Protein AF-A0A9W4PE31-F1 (afdb_monomer)

Mean predicted aligned error: 8.38 Å

Structure (mmCIF, N/CA/C/O backbone):
data_AF-A0A9W4PE31-F1
#
_entry.id   AF-A0A9W4PE31-F1
#
loop_
_atom_site.group_PDB
_atom_site.id
_atom_site.type_symbol
_atom_site.label_atom_id
_atom_site.label_alt_id
_atom_site.label_comp_id
_atom_site.label_asym_id
_atom_site.label_entity_id
_atom_site.label_seq_id
_atom_site.pdbx_PDB_ins_code
_atom_site.Cartn_x
_atom_site.Cartn_y
_atom_site.Cartn_z
_atom_site.occupancy
_atom_site.B_iso_or_equiv
_atom_site.auth_seq_id
_atom_site.auth_comp_id
_atom_site.auth_asym_id
_atom_site.auth_atom_id
_atom_site.pdbx_PDB_model_num
ATOM 1 N N . MET A 1 1 ? 13.439 -12.612 12.719 1.00 52.28 1 MET A N 1
ATOM 2 C CA . MET A 1 1 ? 13.011 -11.598 11.732 1.00 52.28 1 MET A CA 1
ATOM 3 C C . MET A 1 1 ? 11.797 -10.901 12.311 1.00 52.28 1 MET A C 1
ATOM 5 O O . MET A 1 1 ? 10.894 -11.603 12.741 1.00 52.28 1 MET A O 1
ATOM 9 N N . ILE A 1 2 ? 11.820 -9.573 12.409 1.00 58.09 2 ILE A N 1
ATOM 10 C CA . ILE A 1 2 ? 10.670 -8.792 12.879 1.00 58.09 2 ILE A CA 1
ATOM 11 C C . ILE A 1 2 ? 9.749 -8.597 11.674 1.00 58.09 2 ILE A C 1
ATOM 13 O O . ILE A 1 2 ? 10.205 -8.100 10.645 1.00 58.09 2 ILE A O 1
ATOM 17 N N . THR A 1 3 ? 8.496 -9.036 11.766 1.00 66.00 3 THR A N 1
ATOM 18 C CA . THR A 1 3 ? 7.513 -8.845 10.689 1.00 66.00 3 THR A CA 1
ATOM 19 C C . THR A 1 3 ? 6.763 -7.528 10.879 1.00 66.00 3 THR A C 1
ATOM 21 O O . THR A 1 3 ? 6.645 -7.025 11.997 1.00 66.00 3 THR A O 1
ATOM 24 N N . LEU A 1 4 ? 6.225 -6.964 9.794 1.00 63.19 4 LEU A N 1
ATOM 25 C CA . LEU A 1 4 ? 5.327 -5.802 9.867 1.00 63.19 4 LEU A CA 1
ATOM 26 C C . LEU A 1 4 ? 4.149 -6.066 10.822 1.00 63.19 4 LEU A C 1
ATOM 28 O O . LEU A 1 4 ? 3.786 -5.191 11.605 1.00 63.19 4 LEU A O 1
ATOM 32 N N . ASP A 1 5 ? 3.651 -7.303 10.868 1.00 65.06 5 ASP A N 1
ATOM 33 C CA . ASP A 1 5 ? 2.628 -7.732 11.826 1.00 65.06 5 ASP A CA 1
ATOM 34 C C . ASP A 1 5 ? 3.047 -7.611 13.296 1.00 65.06 5 ASP A C 1
ATOM 36 O O . ASP A 1 5 ? 2.198 -7.468 14.169 1.00 65.06 5 ASP A O 1
ATOM 40 N N . GLN A 1 6 ? 4.336 -7.664 13.614 1.00 70.50 6 GLN A N 1
ATOM 41 C CA . GLN A 1 6 ? 4.798 -7.478 14.992 1.00 70.50 6 GLN A CA 1
ATOM 42 C C . GLN A 1 6 ? 4.934 -5.997 15.366 1.00 70.50 6 GLN A C 1
ATOM 44 O O . GLN A 1 6 ? 4.850 -5.656 16.543 1.00 70.50 6 GLN A O 1
ATOM 49 N N . LEU A 1 7 ? 5.123 -5.118 14.378 1.00 72.56 7 LEU A N 1
ATOM 50 C CA . LEU A 1 7 ? 5.310 -3.675 14.575 1.00 72.56 7 LEU A CA 1
ATOM 51 C C . LEU A 1 7 ? 3.997 -2.883 14.516 1.00 72.56 7 LEU A C 1
ATOM 53 O O . LEU A 1 7 ? 3.903 -1.785 15.068 1.00 72.56 7 LEU A O 1
ATOM 57 N N . VAL A 1 8 ? 2.977 -3.430 13.852 1.00 74.94 8 VAL A N 1
ATOM 58 C CA . VAL A 1 8 ? 1.679 -2.777 13.665 1.00 74.94 8 VAL A CA 1
ATOM 59 C C . VAL A 1 8 ? 0.650 -3.395 14.617 1.00 74.94 8 VAL A C 1
ATOM 61 O O . VAL A 1 8 ? 0.299 -4.561 14.437 1.00 74.94 8 VAL A O 1
ATOM 64 N N . PRO A 1 9 ? 0.106 -2.656 15.603 1.00 82.12 9 PRO A N 1
ATOM 65 C CA . PRO A 1 9 ? -0.904 -3.182 16.521 1.00 82.12 9 PRO A CA 1
ATOM 66 C C . PRO A 1 9 ? -2.146 -3.737 15.797 1.00 82.12 9 PRO A C 1
ATOM 68 O O . PRO A 1 9 ? -2.525 -3.216 14.746 1.00 82.12 9 PRO A O 1
ATOM 71 N N . PRO A 1 10 ? -2.837 -4.746 16.357 1.00 77.81 10 PRO A N 1
ATOM 72 C CA . PRO A 1 10 ? -3.967 -5.406 15.696 1.00 77.81 10 PRO A CA 1
ATOM 73 C C . PRO A 1 10 ? -5.144 -4.472 15.370 1.00 77.81 10 PRO A C 1
ATOM 75 O O . PRO A 1 10 ? -5.804 -4.662 14.356 1.00 77.81 10 PRO A O 1
ATOM 78 N N . ASN A 1 11 ? -5.382 -3.425 16.167 1.00 79.06 11 ASN A N 1
ATOM 79 C CA . ASN A 1 11 ? -6.444 -2.439 15.909 1.00 79.06 11 ASN A CA 1
ATOM 80 C C . ASN A 1 11 ? -5.959 -1.212 15.103 1.00 79.06 11 ASN A C 1
ATOM 82 O O . ASN A 1 11 ? -6.619 -0.173 15.091 1.00 79.06 11 ASN A O 1
ATOM 86 N N . HIS A 1 12 ? -4.789 -1.290 14.463 1.00 82.00 12 HIS A N 1
ATOM 87 C CA . HIS A 1 12 ? -4.251 -0.177 13.687 1.00 82.00 12 HIS A CA 1
ATOM 88 C C . HIS A 1 12 ? -4.979 -0.018 12.346 1.00 82.00 12 HIS A C 1
ATOM 90 O O . HIS A 1 12 ? -5.326 -0.996 11.684 1.00 82.00 12 HIS A O 1
ATOM 96 N N . LEU A 1 13 ? -5.158 1.231 11.914 1.00 78.81 13 LEU A N 1
ATOM 97 C CA . LEU A 1 13 ? -5.863 1.591 10.682 1.00 78.81 13 LEU A CA 1
ATOM 98 C C . LEU A 1 13 ? -5.284 0.897 9.438 1.00 78.81 13 LEU A C 1
ATOM 100 O O . LEU A 1 13 ? -6.039 0.371 8.631 1.00 78.81 13 LEU A O 1
ATOM 104 N N . VAL A 1 14 ? -3.955 0.817 9.332 1.00 79.81 14 VAL A N 1
ATOM 105 C CA . VAL A 1 14 ? -3.263 0.160 8.205 1.00 79.81 14 VAL A CA 1
ATOM 106 C C . VAL A 1 14 ? -3.697 -1.301 8.023 1.00 79.81 14 VAL A C 1
ATOM 108 O O . VAL A 1 14 ? -3.883 -1.725 6.890 1.00 79.81 14 VAL A O 1
ATOM 111 N N . ARG A 1 15 ? -3.961 -2.054 9.103 1.00 82.44 15 ARG A N 1
ATOM 112 C CA . ARG A 1 15 ? -4.464 -3.439 8.994 1.00 82.44 15 ARG A CA 1
ATOM 113 C C . ARG A 1 15 ? -5.898 -3.503 8.478 1.00 82.44 15 ARG A C 1
ATOM 115 O O . ARG A 1 15 ? -6.242 -4.401 7.720 1.00 82.44 15 ARG A O 1
ATOM 122 N N . LYS A 1 16 ? -6.740 -2.543 8.879 1.00 83.69 16 LYS A N 1
ATOM 123 C CA . LYS A 1 16 ? -8.110 -2.431 8.353 1.00 83.69 16 LYS A CA 1
ATOM 124 C C . LYS A 1 16 ? -8.087 -2.099 6.864 1.00 83.69 16 LYS A C 1
ATOM 126 O O . LYS A 1 16 ? -8.888 -2.641 6.119 1.00 83.69 16 LYS A O 1
ATOM 131 N N . MET A 1 17 ? -7.143 -1.256 6.444 1.00 83.06 17 MET A N 1
ATOM 132 C CA . MET A 1 17 ? -6.922 -0.949 5.033 1.00 83.06 17 MET A CA 1
ATOM 133 C C . MET A 1 17 ? -6.417 -2.174 4.268 1.00 83.06 17 MET A C 1
ATOM 135 O O . MET A 1 17 ? -6.989 -2.477 3.238 1.00 83.06 17 MET A O 1
ATOM 139 N N . GLU A 1 18 ? -5.443 -2.933 4.778 1.00 83.50 18 GLU A N 1
ATOM 140 C CA . GLU A 1 18 ? -5.007 -4.191 4.138 1.00 83.50 18 GLU A CA 1
ATOM 141 C C . GLU A 1 18 ? -6.123 -5.221 3.958 1.00 83.50 18 GLU A C 1
ATOM 143 O O . GLU A 1 18 ? -6.100 -5.964 2.985 1.00 83.50 18 GLU A O 1
ATOM 148 N N . ALA A 1 19 ? -7.104 -5.259 4.860 1.00 84.88 19 ALA A N 1
ATOM 149 C CA . ALA A 1 19 ? -8.259 -6.140 4.714 1.00 84.88 19 ALA A CA 1
ATOM 150 C C . ALA A 1 19 ? -9.321 -5.610 3.733 1.00 84.88 19 ALA A C 1
ATOM 152 O O . ALA A 1 19 ? -10.125 -6.393 3.234 1.00 84.88 19 ALA A O 1
ATOM 153 N N . ALA A 1 20 ? -9.367 -4.295 3.498 1.00 85.25 20 ALA A N 1
ATOM 154 C CA . ALA A 1 20 ? -10.421 -3.638 2.72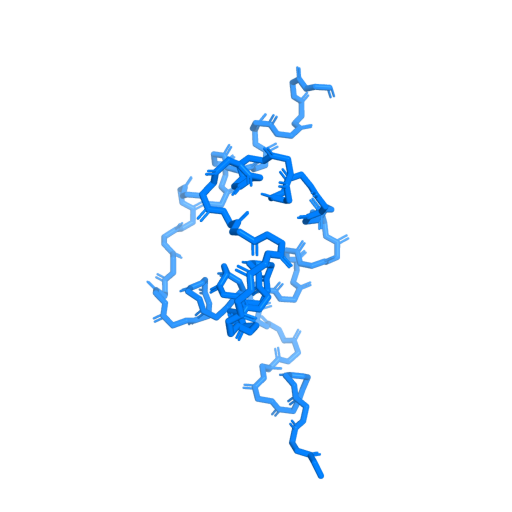2 1.00 85.25 20 ALA A CA 1
ATOM 155 C C . ALA A 1 20 ? -9.976 -3.189 1.323 1.00 85.25 20 ALA A C 1
ATOM 157 O O . ALA A 1 20 ? -10.824 -2.936 0.474 1.00 85.25 20 ALA A O 1
ATOM 158 N N . ILE A 1 21 ? -8.670 -3.048 1.103 1.00 85.88 21 ILE A N 1
ATOM 159 C CA . ILE A 1 21 ? -8.073 -2.463 -0.093 1.00 85.88 21 ILE A CA 1
ATOM 160 C C . ILE A 1 21 ? -7.111 -3.473 -0.695 1.00 85.88 21 ILE A C 1
ATOM 162 O O . ILE A 1 21 ? -6.148 -3.891 -0.047 1.00 85.88 21 ILE A O 1
ATOM 166 N N . ASP A 1 22 ? -7.332 -3.800 -1.965 1.00 87.69 22 ASP A N 1
ATOM 167 C CA . ASP A 1 22 ? -6.289 -4.425 -2.761 1.00 87.69 22 ASP A CA 1
ATOM 168 C C . ASP A 1 22 ? -5.250 -3.359 -3.125 1.00 87.69 22 ASP A C 1
ATOM 170 O O . ASP A 1 22 ? -5.585 -2.333 -3.705 1.00 87.69 22 ASP A O 1
ATOM 174 N N . PHE A 1 23 ? -3.989 -3.579 -2.757 1.00 86.88 23 PHE A N 1
ATOM 175 C CA . PHE A 1 23 ? -2.889 -2.654 -3.031 1.00 86.88 23 PHE A CA 1
ATOM 176 C C . PHE A 1 23 ? -2.185 -2.923 -4.369 1.00 86.88 23 PHE A C 1
ATOM 178 O O . PHE A 1 23 ? -1.263 -2.182 -4.714 1.00 86.88 23 PHE A O 1
ATOM 185 N N . THR A 1 24 ? -2.597 -3.942 -5.132 1.00 89.62 24 THR A N 1
ATOM 186 C CA . THR A 1 24 ? -1.972 -4.266 -6.426 1.00 89.62 24 THR A CA 1
ATOM 187 C C . THR A 1 24 ? -2.008 -3.107 -7.425 1.00 89.62 24 THR A C 1
ATOM 189 O O . THR A 1 24 ? -1.037 -2.927 -8.159 1.00 89.62 24 THR A O 1
ATOM 192 N N . PHE A 1 25 ? -3.033 -2.245 -7.377 1.00 89.25 25 PHE A N 1
ATOM 193 C CA . PHE A 1 25 ? -3.146 -1.061 -8.245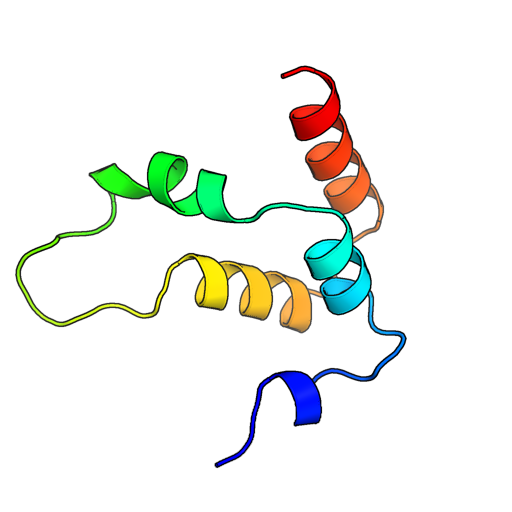 1.00 89.25 25 PHE A CA 1
ATOM 194 C C . PHE A 1 25 ? -1.944 -0.106 -8.148 1.00 89.25 25 PHE A C 1
ATOM 196 O O . PHE A 1 25 ? -1.675 0.653 -9.078 1.00 89.25 25 PHE A O 1
ATOM 203 N N . ILE A 1 26 ? -1.209 -0.121 -7.028 1.00 90.62 26 ILE A N 1
ATOM 204 C CA . ILE A 1 26 ? -0.024 0.723 -6.848 1.00 90.62 26 ILE A CA 1
ATOM 205 C C . ILE A 1 26 ? 1.038 0.373 -7.886 1.00 90.62 26 ILE A C 1
ATOM 207 O O . ILE A 1 26 ? 1.682 1.287 -8.397 1.00 90.62 26 ILE A O 1
ATOM 211 N N . TYR A 1 27 ? 1.213 -0.911 -8.214 1.00 90.88 27 TYR A N 1
ATOM 212 C CA . TYR A 1 27 ? 2.210 -1.331 -9.197 1.00 90.88 27 TYR A CA 1
ATOM 213 C C . TYR A 1 27 ? 1.941 -0.706 -10.563 1.00 90.88 27 TYR A C 1
ATOM 215 O O . TYR A 1 27 ? 2.880 -0.223 -11.189 1.00 90.88 27 TYR A O 1
ATOM 223 N N . ASP A 1 28 ? 0.675 -0.632 -10.978 1.00 91.00 28 ASP A N 1
ATOM 224 C CA . ASP A 1 28 ? 0.295 0.011 -12.236 1.00 91.00 28 ASP A CA 1
ATOM 225 C C . ASP A 1 28 ? 0.527 1.526 -12.193 1.00 91.00 28 ASP A C 1
ATOM 227 O O . ASP A 1 28 ? 1.035 2.099 -13.155 1.00 91.00 28 ASP A O 1
ATOM 231 N N . LEU A 1 29 ? 0.231 2.179 -11.062 1.00 90.94 29 LEU A N 1
ATOM 232 C CA . LEU A 1 29 ? 0.419 3.626 -10.903 1.00 90.94 29 LEU A CA 1
ATOM 233 C C . LEU A 1 29 ? 1.885 4.066 -10.941 1.00 90.94 29 LEU A C 1
ATOM 235 O O . LEU A 1 29 ? 2.182 5.168 -11.400 1.00 90.94 29 LEU A O 1
ATOM 239 N N . VAL A 1 30 ? 2.794 3.250 -10.406 1.00 89.38 30 VAL A N 1
ATOM 240 C CA . VAL A 1 30 ? 4.214 3.618 -10.274 1.00 89.38 30 VAL A CA 1
ATOM 241 C C . VAL A 1 30 ? 5.111 2.901 -11.273 1.00 89.38 30 VAL A C 1
ATOM 243 O O . VAL A 1 30 ? 6.327 3.073 -11.211 1.00 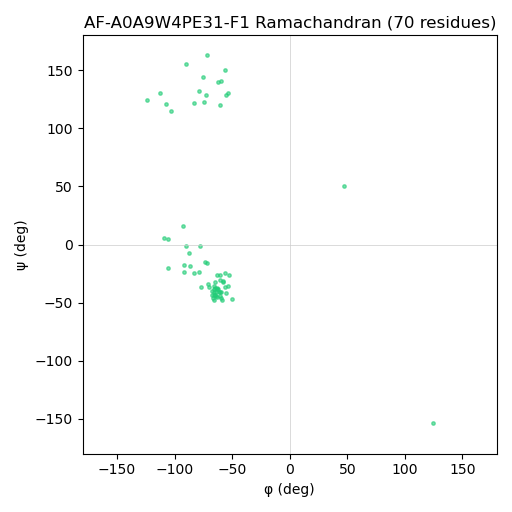89.38 30 VAL A O 1
ATOM 246 N N . LYS A 1 31 ? 4.538 2.118 -12.193 1.00 87.94 31 LYS A N 1
ATOM 247 C CA . LYS A 1 31 ? 5.279 1.285 -13.145 1.00 87.94 31 LYS A CA 1
ATOM 248 C C . LYS A 1 31 ? 6.367 2.062 -13.881 1.00 87.94 31 LYS A C 1
ATOM 250 O O . LYS A 1 31 ? 7.513 1.636 -13.902 1.00 87.94 31 LYS A O 1
ATOM 255 N N . ASP A 1 32 ? 6.029 3.242 -14.393 1.00 89.50 32 ASP A N 1
ATOM 256 C CA . ASP A 1 32 ? 6.955 4.076 -15.169 1.00 89.50 32 ASP A CA 1
ATOM 257 C C . ASP A 1 32 ? 8.034 4.758 -14.303 1.00 89.50 32 ASP A C 1
ATOM 259 O O . ASP A 1 32 ? 9.037 5.253 -14.815 1.00 89.50 32 ASP A O 1
ATOM 263 N N . MET A 1 33 ? 7.844 4.780 -12.980 1.00 88.06 33 MET A N 1
ATOM 264 C CA . MET A 1 33 ? 8.776 5.360 -12.006 1.00 88.06 33 MET A CA 1
ATOM 265 C C . MET A 1 33 ? 9.784 4.333 -11.475 1.00 88.06 33 MET A C 1
ATOM 267 O O . MET A 1 33 ? 10.803 4.717 -10.894 1.00 88.06 33 MET A O 1
ATOM 271 N N . TYR A 1 34 ? 9.503 3.037 -11.632 1.00 86.06 34 TYR A N 1
ATOM 272 C CA . TYR A 1 34 ? 10.346 1.950 -11.145 1.00 86.06 34 TYR A CA 1
ATOM 273 C C . TYR A 1 34 ? 11.050 1.262 -12.312 1.00 86.06 34 TYR A C 1
ATOM 275 O O . TYR A 1 34 ? 10.427 0.711 -13.211 1.00 86.06 34 TYR A O 1
ATOM 283 N N . SER A 1 35 ? 12.381 1.263 -12.275 1.00 81.88 35 SER A N 1
ATOM 284 C CA . SER A 1 35 ? 13.177 0.509 -13.239 1.00 81.88 35 SER A CA 1
ATOM 285 C C . SER A 1 35 ? 13.215 -0.970 -12.859 1.00 81.88 35 SER A C 1
ATOM 287 O O . SER A 1 35 ? 13.541 -1.311 -11.721 1.00 81.88 35 SER A O 1
ATOM 289 N N . GLU A 1 36 ? 12.969 -1.849 -13.830 1.00 79.44 36 GLU A N 1
ATOM 290 C CA . GLU A 1 36 ? 13.199 -3.296 -13.694 1.00 79.44 36 GLU A CA 1
ATOM 291 C C . GLU A 1 36 ? 14.699 -3.650 -13.699 1.00 79.44 36 GLU A C 1
ATOM 293 O O . GLU A 1 36 ? 15.097 -4.740 -13.290 1.00 79.44 36 GLU A O 1
ATOM 298 N N . VAL A 1 37 ? 15.551 -2.719 -14.149 1.00 83.94 37 VAL A N 1
ATOM 299 C CA . VAL A 1 37 ? 17.001 -2.901 -14.279 1.00 83.94 37 VAL A CA 1
ATOM 300 C C . VAL A 1 37 ? 17.734 -1.999 -13.290 1.00 83.94 37 VAL A C 1
ATOM 302 O O . VAL A 1 37 ? 17.502 -0.790 -13.243 1.00 83.94 37 VAL A O 1
ATOM 305 N N . GLY A 1 38 ? 18.666 -2.570 -12.527 1.00 80.44 38 GLY A N 1
ATOM 306 C CA . GLY A 1 38 ? 19.513 -1.831 -11.591 1.00 80.44 38 GLY A CA 1
ATOM 307 C C . GLY A 1 38 ? 19.430 -2.370 -10.167 1.00 80.44 38 GLY A C 1
ATOM 308 O O . GLY A 1 38 ? 19.188 -3.556 -9.947 1.00 80.44 38 GLY A O 1
ATOM 309 N N . ARG A 1 39 ? 19.684 -1.504 -9.179 1.00 81.44 39 ARG A N 1
ATOM 310 C CA . ARG A 1 39 ? 19.581 -1.886 -7.767 1.00 81.44 39 ARG A CA 1
ATOM 311 C C . ARG A 1 39 ? 18.098 -2.032 -7.403 1.00 81.44 39 ARG A C 1
ATOM 313 O O . ARG A 1 39 ? 17.356 -1.082 -7.642 1.00 81.44 39 ARG A O 1
ATOM 320 N N . PRO A 1 40 ? 17.675 -3.151 -6.791 1.00 79.44 40 PRO A N 1
ATOM 321 C CA . PRO A 1 40 ? 16.289 -3.317 -6.381 1.00 79.44 40 PRO A CA 1
ATOM 322 C C . PRO A 1 40 ? 15.906 -2.224 -5.378 1.00 79.44 40 PRO A C 1
ATOM 324 O O . PRO A 1 40 ? 16.532 -2.080 -4.322 1.00 79.44 40 PRO A O 1
ATOM 327 N N . SER A 1 41 ? 14.899 -1.436 -5.748 1.00 83.12 41 SER A N 1
ATOM 328 C CA . SER A 1 41 ? 14.247 -0.467 -4.869 1.00 83.12 41 SER A CA 1
ATOM 329 C C . SER A 1 41 ? 13.388 -1.187 -3.829 1.00 83.12 41 SER A C 1
ATOM 331 O O . SER A 1 41 ? 13.065 -2.366 -3.971 1.00 83.12 41 SER A O 1
ATOM 333 N N . ILE A 1 42 ? 13.014 -0.474 -2.765 1.00 87.19 42 ILE A N 1
ATOM 334 C CA . ILE A 1 42 ? 12.017 -0.969 -1.808 1.00 87.19 42 ILE A CA 1
ATOM 335 C C . ILE A 1 42 ? 10.709 -1.217 -2.563 1.00 87.19 42 ILE A C 1
ATOM 337 O O . ILE A 1 42 ? 10.345 -0.426 -3.430 1.00 87.19 42 ILE A O 1
ATOM 341 N N . ASP A 1 43 ? 10.014 -2.302 -2.225 1.00 88.19 43 ASP A N 1
ATOM 342 C CA . ASP A 1 43 ? 8.720 -2.617 -2.820 1.00 88.19 43 ASP A CA 1
ATOM 343 C C . ASP A 1 43 ? 7.736 -1.437 -2.645 1.00 88.19 43 ASP A C 1
ATOM 345 O O . ASP A 1 43 ? 7.578 -0.930 -1.527 1.00 88.19 43 ASP A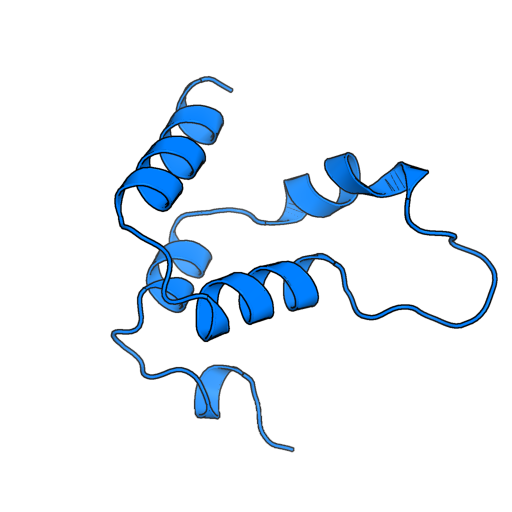 O 1
ATOM 349 N N . PRO A 1 44 ? 7.085 -0.969 -3.725 1.00 89.19 44 PRO A N 1
ATOM 350 C CA . PRO A 1 44 ? 6.255 0.230 -3.680 1.00 89.19 44 PRO A CA 1
ATOM 351 C C . PRO A 1 44 ? 5.030 0.076 -2.772 1.00 89.19 44 PRO A C 1
ATOM 353 O O . PRO A 1 44 ? 4.632 1.042 -2.119 1.00 89.19 44 PRO A O 1
ATOM 356 N N . VAL A 1 45 ? 4.460 -1.128 -2.664 1.00 89.50 45 VAL A N 1
ATOM 357 C CA . VAL A 1 45 ? 3.342 -1.400 -1.752 1.00 89.50 45 VAL A CA 1
ATOM 358 C C . VAL A 1 45 ? 3.816 -1.303 -0.302 1.00 89.50 45 VAL A C 1
ATOM 360 O O . VAL A 1 45 ? 3.149 -0.674 0.523 1.00 89.50 45 VAL A O 1
ATOM 363 N N . ILE A 1 46 ? 4.988 -1.860 0.015 1.00 87.25 46 ILE A N 1
ATOM 364 C CA . ILE A 1 46 ? 5.606 -1.715 1.342 1.00 87.25 46 ILE A CA 1
ATOM 365 C C . ILE A 1 46 ? 5.887 -0.242 1.646 1.00 87.25 46 ILE A C 1
ATOM 367 O O . ILE A 1 46 ? 5.579 0.215 2.747 1.00 87.25 46 ILE A O 1
ATOM 371 N N . LEU A 1 47 ? 6.435 0.509 0.687 1.00 86.62 47 LEU A N 1
ATOM 372 C CA . LEU A 1 47 ? 6.731 1.928 0.863 1.00 86.62 47 LEU A CA 1
ATOM 373 C C . LEU A 1 47 ? 5.464 2.717 1.215 1.00 86.62 47 LEU A C 1
ATOM 375 O O . LEU A 1 47 ? 5.464 3.445 2.205 1.00 86.62 47 LEU A O 1
ATOM 379 N N . VAL A 1 48 ? 4.367 2.511 0.480 1.00 85.62 48 VAL A N 1
ATOM 380 C CA . VAL A 1 48 ? 3.082 3.164 0.769 1.00 85.62 48 VAL A CA 1
ATOM 381 C C . VAL A 1 48 ? 2.543 2.749 2.136 1.00 85.62 48 VAL A C 1
ATOM 383 O O . VAL A 1 48 ? 2.153 3.613 2.918 1.00 85.62 48 VAL A O 1
ATOM 386 N N . LYS A 1 49 ? 2.569 1.458 2.486 1.00 83.44 49 LYS A N 1
ATOM 387 C CA . LYS A 1 49 ? 2.124 0.978 3.809 1.00 83.44 49 LYS A CA 1
ATOM 388 C C . LYS A 1 49 ? 2.933 1.597 4.952 1.00 83.44 49 LYS A C 1
ATOM 390 O O . LYS A 1 49 ? 2.354 1.992 5.965 1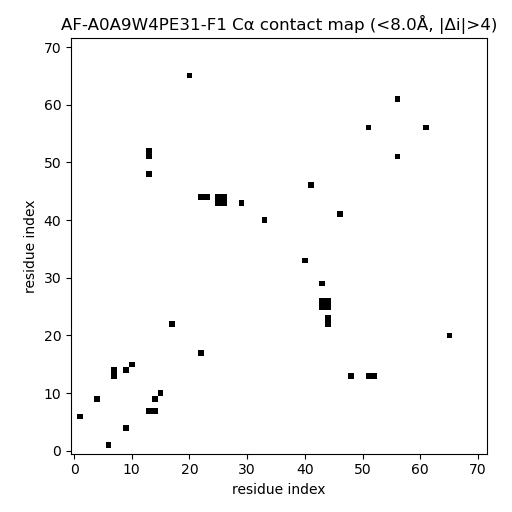.00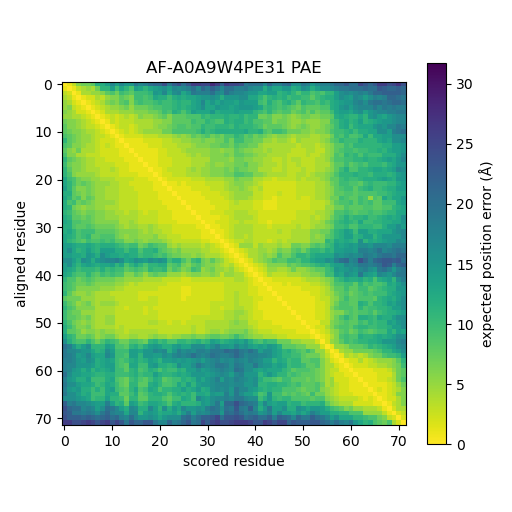 83.44 49 LYS A O 1
ATOM 395 N N . LEU A 1 50 ? 4.249 1.732 4.780 1.00 83.56 50 LEU A N 1
ATOM 396 C CA . LEU A 1 50 ? 5.127 2.411 5.735 1.00 83.56 50 LEU A CA 1
ATOM 397 C C . LEU A 1 50 ? 4.802 3.901 5.834 1.00 83.56 50 LEU A C 1
ATOM 399 O O . LEU A 1 50 ? 4.718 4.425 6.944 1.00 83.56 50 LEU A O 1
ATOM 403 N N . THR A 1 51 ? 4.563 4.576 4.708 1.00 82.31 51 THR A N 1
ATOM 404 C CA . THR A 1 51 ? 4.111 5.970 4.710 1.00 82.31 51 THR A CA 1
ATOM 405 C C . THR A 1 51 ? 2.784 6.106 5.449 1.00 82.31 51 THR A C 1
ATOM 407 O O . THR A 1 51 ? 2.682 6.964 6.313 1.00 82.31 51 THR A O 1
ATOM 410 N N . LEU A 1 52 ? 1.797 5.241 5.206 1.00 80.31 52 LEU A N 1
ATOM 411 C CA . LEU A 1 52 ? 0.508 5.281 5.909 1.00 80.31 52 LEU A CA 1
ATOM 412 C C . LEU A 1 52 ? 0.658 5.031 7.419 1.00 80.31 52 LEU A C 1
ATOM 414 O O . LEU A 1 52 ? -0.033 5.660 8.221 1.00 80.31 52 LEU A O 1
ATOM 418 N N . TYR A 1 53 ? 1.570 4.138 7.811 1.00 78.81 53 TYR A N 1
ATOM 419 C CA . TYR A 1 53 ? 1.885 3.871 9.214 1.00 78.81 53 TYR A CA 1
ATOM 420 C C . TYR A 1 53 ? 2.538 5.079 9.901 1.00 78.81 53 TYR A C 1
ATOM 422 O O . TYR A 1 53 ? 2.110 5.479 10.983 1.00 78.81 53 TYR A O 1
ATOM 430 N N . LEU A 1 54 ? 3.550 5.679 9.269 1.00 77.19 54 LEU A N 1
ATOM 431 C CA . LEU A 1 54 ? 4.319 6.792 9.835 1.00 77.19 54 LEU A CA 1
ATOM 432 C C . LEU A 1 54 ? 3.570 8.128 9.774 1.00 77.19 54 LEU A C 1
ATOM 434 O O . LEU A 1 54 ? 3.681 8.938 10.692 1.00 77.19 54 LEU A O 1
ATOM 438 N N . ALA A 1 55 ? 2.810 8.369 8.706 1.00 69.56 55 ALA A N 1
ATOM 439 C CA . ALA A 1 55 ? 2.233 9.675 8.403 1.00 69.56 55 ALA A CA 1
ATOM 440 C C . ALA A 1 55 ? 0.989 10.021 9.229 1.00 69.56 55 ALA A C 1
ATOM 442 O O . ALA A 1 55 ? 0.466 11.119 9.070 1.00 69.56 55 ALA A O 1
ATOM 443 N N . ARG A 1 56 ? 0.519 9.134 10.122 1.00 66.06 56 ARG A N 1
ATOM 444 C CA . ARG A 1 56 ? -0.634 9.396 11.005 1.00 66.06 56 ARG A CA 1
ATOM 445 C C . ARG A 1 56 ? -1.810 9.998 10.212 1.00 66.06 56 ARG A C 1
ATOM 447 O O . ARG A 1 56 ? -2.335 11.056 10.545 1.00 66.06 56 ARG A O 1
ATOM 454 N N . ILE A 1 57 ? -2.132 9.325 9.108 1.00 67.06 57 ILE A N 1
ATOM 455 C CA . ILE A 1 57 ? -2.988 9.817 8.026 1.00 67.06 57 ILE A CA 1
ATOM 456 C C . ILE A 1 57 ? -4.346 10.311 8.566 1.00 67.06 57 ILE A C 1
ATOM 458 O O . ILE A 1 57 ? -5.006 9.565 9.297 1.00 67.06 57 ILE A O 1
ATOM 462 N N . PRO A 1 58 ? -4.792 11.524 8.186 1.00 62.38 58 PRO A N 1
ATOM 463 C CA . PRO A 1 58 ? -6.133 12.014 8.487 1.00 62.38 58 PRO A CA 1
ATOM 464 C C . PRO A 1 58 ? -7.198 11.128 7.827 1.00 62.38 58 PRO A C 1
ATOM 466 O O . PRO A 1 58 ? -7.036 10.694 6.683 1.00 62.38 58 PRO A O 1
ATOM 469 N N . SER A 1 59 ? -8.299 10.854 8.529 1.00 62.16 59 SER A N 1
ATOM 470 C CA . SER A 1 59 ? -9.400 9.998 8.050 1.00 62.16 59 SER A CA 1
ATOM 471 C C . SER A 1 59 ? -9.956 10.398 6.676 1.00 62.16 59 SER A C 1
ATOM 473 O O . SER A 1 59 ? -10.465 9.554 5.942 1.00 62.16 59 SER A O 1
ATOM 475 N N . GLU A 1 60 ? -9.823 11.667 6.305 1.00 67.00 60 GLU A N 1
ATOM 476 C CA . GLU A 1 60 ? -10.249 12.249 5.036 1.00 67.00 60 GLU A CA 1
ATOM 477 C C . GLU A 1 60 ? -9.534 11.610 3.837 1.00 67.00 60 GLU A C 1
ATOM 479 O O . GLU A 1 60 ? -10.177 11.288 2.840 1.00 67.00 60 GLU A O 1
ATOM 484 N N . PHE A 1 61 ? -8.229 11.347 3.954 1.00 69.38 61 PHE A N 1
A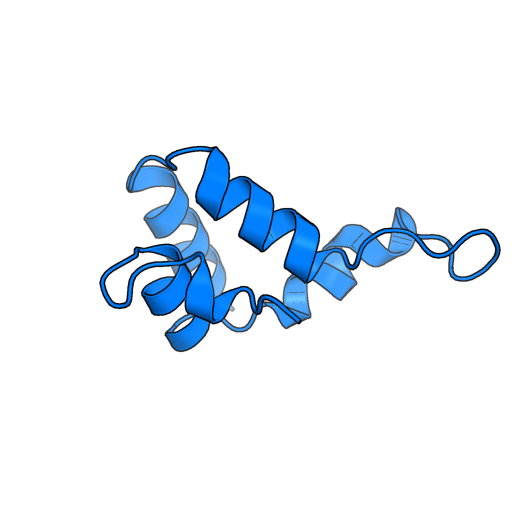TOM 485 C CA . PHE A 1 61 ? -7.447 10.729 2.879 1.00 69.38 61 PHE A CA 1
ATOM 486 C C . PHE A 1 61 ? -7.818 9.253 2.681 1.00 69.38 61 PHE A C 1
ATOM 488 O O . PHE A 1 61 ? -7.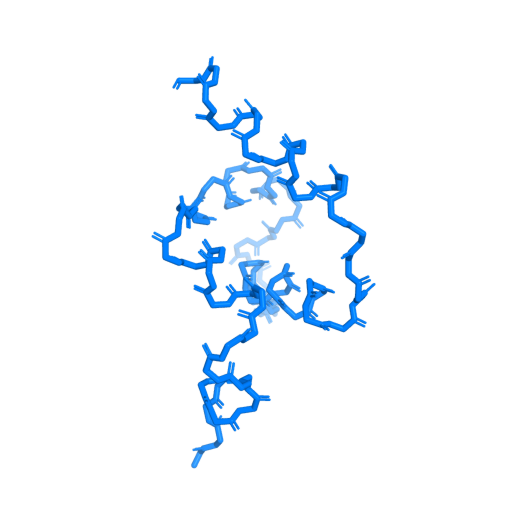846 8.754 1.557 1.00 69.38 61 PHE A O 1
ATOM 495 N N . VAL A 1 62 ? -8.167 8.553 3.767 1.00 65.50 62 VAL A N 1
ATOM 496 C CA . VAL A 1 62 ? -8.667 7.168 3.700 1.00 65.50 62 VAL A CA 1
ATOM 497 C C . VAL A 1 62 ? -9.999 7.120 2.959 1.00 65.50 62 VAL A C 1
ATOM 499 O O . VAL A 1 62 ? -10.185 6.272 2.091 1.00 65.50 62 VAL A O 1
ATOM 502 N N . ASN A 1 63 ? -10.905 8.051 3.263 1.00 65.31 63 ASN A N 1
ATOM 503 C CA . ASN A 1 63 ? -12.200 8.138 2.594 1.00 65.31 63 ASN A CA 1
ATOM 504 C C . ASN A 1 63 ? -12.046 8.431 1.097 1.00 65.31 63 ASN A C 1
ATOM 506 O O . ASN A 1 63 ? -12.759 7.844 0.288 1.00 65.31 63 ASN A O 1
ATOM 510 N N . GLU A 1 64 ? -11.089 9.280 0.711 1.00 73.31 64 GLU A N 1
ATOM 511 C CA . GLU A 1 64 ? -10.802 9.534 -0.702 1.00 73.31 64 GLU A CA 1
ATOM 512 C C . GLU A 1 64 ? -10.283 8.275 -1.417 1.00 73.31 64 GLU A C 1
ATOM 514 O O . GLU A 1 64 ? -10.709 7.979 -2.534 1.00 73.31 64 GLU A O 1
ATOM 519 N N . LEU A 1 65 ? -9.413 7.496 -0.764 1.00 68.44 65 LEU A N 1
ATOM 520 C CA . LEU A 1 65 ? -8.871 6.253 -1.320 1.00 68.44 65 LEU A CA 1
ATOM 521 C C . LEU A 1 65 ? -9.962 5.183 -1.504 1.00 68.44 65 LEU A C 1
ATOM 523 O O . LEU A 1 65 ? -10.004 4.523 -2.542 1.00 68.44 65 LEU A O 1
ATOM 527 N N . LEU A 1 66 ? -10.873 5.057 -0.531 1.00 68.44 66 LEU A N 1
ATOM 528 C CA . LEU A 1 66 ? -12.035 4.163 -0.605 1.00 68.44 66 LEU A CA 1
ATOM 529 C C . LEU A 1 66 ? -13.030 4.597 -1.695 1.00 68.44 66 LEU A C 1
ATOM 531 O O . LEU A 1 66 ? -13.576 3.752 -2.406 1.00 68.44 66 LEU A O 1
ATOM 535 N N . LEU A 1 67 ? -13.236 5.907 -1.867 1.00 70.00 67 LEU A N 1
ATOM 536 C CA . LEU A 1 67 ? -14.096 6.452 -2.921 1.00 70.00 67 LEU A CA 1
ATOM 537 C C . LEU A 1 67 ? -13.527 6.174 -4.314 1.00 70.00 67 LEU A C 1
ATOM 539 O O . LEU A 1 67 ? -14.274 5.756 -5.194 1.00 70.00 67 LEU A O 1
ATOM 543 N N . LYS A 1 68 ? -12.214 6.345 -4.516 1.00 69.00 68 LYS A N 1
ATOM 544 C CA . LYS A 1 68 ? -11.573 6.046 -5.808 1.00 69.00 68 LYS A CA 1
ATOM 545 C C . LYS A 1 68 ? -11.670 4.562 -6.191 1.00 69.00 68 LYS A C 1
ATOM 547 O O . LYS A 1 68 ? -11.682 4.267 -7.378 1.00 69.00 68 LYS A O 1
ATOM 552 N N . GLN A 1 69 ? -11.783 3.655 -5.218 1.00 62.38 69 GLN A N 1
ATOM 553 C CA . GLN A 1 69 ? -11.964 2.216 -5.460 1.00 62.38 69 GLN A CA 1
ATOM 554 C C . GLN A 1 69 ? -13.430 1.789 -5.634 1.00 62.38 69 GLN A C 1
ATOM 556 O O . GLN A 1 69 ? -13.672 0.729 -6.189 1.00 62.38 69 GLN A O 1
ATOM 561 N N . SER A 1 70 ? -14.410 2.592 -5.197 1.00 55.88 70 SER A N 1
ATOM 562 C CA . SER A 1 70 ? -15.846 2.282 -5.368 1.00 55.88 70 SER A CA 1
ATOM 563 C C . S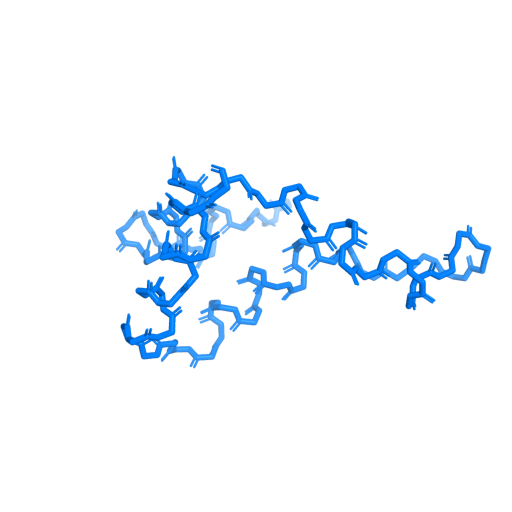ER A 1 70 ? -16.439 2.763 -6.700 1.00 55.88 70 SER A C 1
ATOM 565 O O . SER A 1 70 ? -17.608 2.501 -6.972 1.00 55.88 70 SER A O 1
ATOM 567 N N . ILE A 1 71 ? -15.680 3.519 -7.501 1.00 50.47 71 ILE A N 1
ATOM 568 C CA . ILE A 1 71 ? -16.123 4.084 -8.794 1.00 50.47 71 ILE A CA 1
ATOM 569 C C . ILE A 1 71 ? -15.424 3.370 -9.978 1.00 50.47 71 ILE A C 1
ATOM 571 O O . ILE A 1 71 ? -15.605 3.753 -11.132 1.00 50.47 71 ILE A O 1
ATOM 575 N N . LEU A 1 72 ? -14.653 2.313 -9.699 1.00 45.47 72 LEU A N 1
ATOM 576 C CA . LEU A 1 72 ? -14.091 1.381 -10.683 1.00 45.47 72 LEU A CA 1
ATOM 577 C C . LEU A 1 72 ? -14.835 0.045 -10.630 1.00 45.47 72 LEU A C 1
ATOM 579 O O . LEU A 1 72 ? -15.112 -0.422 -9.503 1.00 45.47 72 LEU A O 1
#

Solvent-accessible surface area (backbone atoms only — not comparable to full-atom values): 4753 Å² total; per-residue (Å²): 134,90,50,70,75,77,77,45,62,90,88,36,67,67,57,56,43,62,77,74,46,84,61,69,64,52,57,71,76,44,44,94,78,53,76,96,72,78,80,86,71,80,57,66,64,58,51,51,53,49,46,54,65,72,62,68,64,60,70,67,61,55,52,51,55,54,51,64,58,71,77,103

Nearest PDB structures (foldseek):
  1f66-assembly1_G  TM=3.908E-01  e=8.702E+00  Homo sapiens

Radius of gyration: 13.66 Å; Cα contacts (8 Å, |Δi|>4): 22; chains: 1; bounding box: 36×24×32 Å

Organism: NCBI:txid1478

Sequence (72 aa):
MITLDQLVPPNHLVRKMEAAIDFTFIYDLVKDMYSEVGRPSIDPVILVKLTLYLARIPSEFVNELLLKQSIL

InterPro domains:
  IPR008490 Transposase InsH, N-terminal [PF05598] (3-53)

Foldseek 3Di:
DQDPPNVADPPHPLVVCVVVDDLPVQCVVCVVVDDPDDDDDDDRSVVVSVCCVPVVDDVVVVVVVVVVVVVD

pLDDT: mean 77.44, std 10.98, range [45.47, 91.0]

Secondary structure (DSSP, 8-state):
---HHHHS-TT-HHHHHHHH---THHHHHHGGGS-SSSSPPPPHHHHHHHHHHHTT--HHHHHHHHHHHH--